Protein AF-A0A1E7M1H0-F1 (afdb_monomer_lite)

Radius of gyration: 34.7 Å; chains: 1; bounding box: 64×52×105 Å

Secondary structure (DSSP, 8-state):
-HHHHHHHHHHHHHHHHHHHHHHHHHHHHHHHHHTT---TTHHHHHHHHHHHHHHHHHHHHHHHHHHHHHHHHHHHHHHHHHHHHHHHS---PPPPPP---PPP------

pLDDT: mean 84.12, std 14.68, range [44.81, 98.19]

Foldseek 3Di:
DVVQLVVLVVQLVVLVVVLVVLVVVLVVLVVCVVVVNHDPCSVVVSVVSVVVNVVSVVSNVVSVVSSVVVVVVVVVVVVVVVVVVVVPPPDPDPDPPPDPDDPDDPPDDD

Sequence (110 aa):
MADLVYTAARHLDHVHEQFTGAAQHAASILTRAAAGNTSINSLGVLQNRGTQIDILAARRDDAVDRLKEAIDAYRQVTASEDAASRARRPRAVPAPAPTIAQPARVARGR

Organism: NCBI:txid518642

Structure (mmCIF, N/CA/C/O backbone):
data_AF-A0A1E7M1H0-F1
#
_entry.id   AF-A0A1E7M1H0-F1
#
loop_
_atom_site.group_PDB
_atom_site.id
_atom_site.type_symbol
_atom_site.label_atom_id
_atom_site.label_alt_id
_atom_site.label_comp_id
_atom_site.label_asym_id
_atom_site.label_entity_id
_atom_site.label_seq_id
_atom_site.pdbx_PDB_ins_code
_atom_site.Cartn_x
_atom_site.Cartn_y
_atom_site.C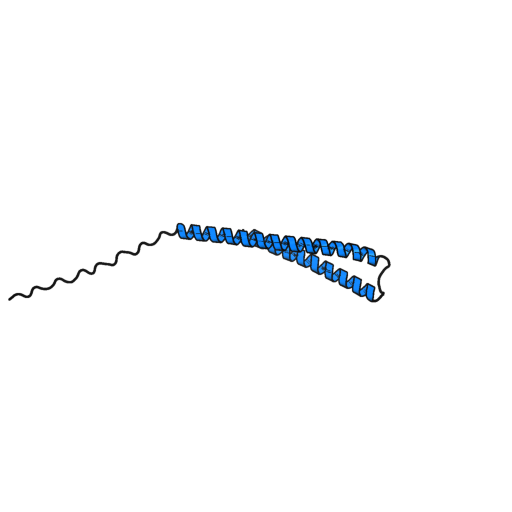artn_z
_atom_site.occupancy
_atom_site.B_iso_or_equiv
_atom_site.auth_seq_id
_atom_site.auth_comp_id
_atom_site.auth_asym_id
_atom_site.auth_atom_id
_atom_site.pdbx_PDB_model_num
ATOM 1 N N . MET A 1 1 ? -12.063 6.252 17.440 1.00 82.06 1 MET A N 1
ATOM 2 C CA . MET A 1 1 ? -11.102 5.157 17.175 1.00 82.06 1 MET A CA 1
ATOM 3 C C . MET A 1 1 ? -11.488 4.297 15.972 1.00 82.06 1 MET A C 1
ATOM 5 O O . MET A 1 1 ? -10.657 4.171 15.089 1.00 82.06 1 MET A O 1
ATOM 9 N N . ALA A 1 2 ? -12.716 3.770 15.858 1.00 87.44 2 ALA A N 1
ATOM 10 C CA . ALA A 1 2 ? -13.130 3.002 14.667 1.00 87.44 2 ALA A CA 1
ATOM 11 C C . ALA A 1 2 ? -13.016 3.795 13.341 1.00 87.44 2 ALA A C 1
ATOM 13 O O . ALA A 1 2 ? -12.546 3.264 12.340 1.00 87.44 2 ALA A O 1
ATOM 14 N N . ASP A 1 3 ? -13.360 5.086 13.357 1.00 92.38 3 ASP A N 1
ATOM 15 C CA . ASP A 1 3 ? -13.197 5.995 12.209 1.00 92.38 3 ASP A CA 1
ATOM 16 C C . ASP A 1 3 ? -11.727 6.182 11.773 1.00 92.38 3 ASP A C 1
ATOM 18 O O . ASP A 1 3 ? -11.427 6.283 10.584 1.00 92.38 3 ASP A O 1
ATOM 22 N N . LEU A 1 4 ? -10.783 6.129 12.724 1.00 91.44 4 LEU A N 1
ATOM 23 C CA . LEU A 1 4 ? -9.348 6.197 12.421 1.00 91.44 4 LEU A CA 1
ATOM 24 C C . LEU A 1 4 ? -8.872 4.932 11.703 1.00 91.44 4 LEU A C 1
ATOM 26 O O . LEU A 1 4 ? -8.124 5.032 10.736 1.00 91.44 4 LEU A O 1
ATOM 30 N N . VAL A 1 5 ? -9.345 3.755 12.128 1.00 95.25 5 VAL A N 1
ATOM 31 C CA . VAL A 1 5 ? -9.065 2.481 11.441 1.00 95.25 5 VAL A CA 1
ATOM 32 C C . VAL A 1 5 ? -9.618 2.514 10.017 1.00 95.25 5 VAL A C 1
ATOM 34 O O . VAL A 1 5 ? -8.918 2.160 9.072 1.00 95.25 5 VAL A O 1
ATOM 37 N N . TYR A 1 6 ? -10.852 2.991 9.850 1.00 95.81 6 TYR A N 1
ATOM 38 C CA . TYR A 1 6 ? -11.484 3.129 8.541 1.00 95.81 6 TYR A CA 1
ATOM 39 C C . TYR A 1 6 ? -10.715 4.075 7.613 1.00 95.81 6 TYR A C 1
ATOM 41 O O . TYR A 1 6 ? -10.445 3.738 6.459 1.00 95.81 6 TYR A O 1
ATOM 49 N N . THR A 1 7 ? -10.321 5.240 8.126 1.00 96.44 7 THR A N 1
ATOM 50 C CA . THR A 1 7 ? -9.547 6.234 7.376 1.00 96.44 7 THR A CA 1
ATOM 51 C C . THR A 1 7 ? -8.168 5.694 6.996 1.00 96.44 7 THR A C 1
ATOM 53 O O . THR A 1 7 ? -7.743 5.858 5.852 1.00 96.44 7 THR A O 1
ATOM 56 N N . ALA A 1 8 ? -7.486 4.994 7.908 1.00 95.31 8 ALA A N 1
ATOM 57 C CA . ALA A 1 8 ? -6.194 4.369 7.632 1.00 95.31 8 ALA A CA 1
ATOM 58 C C . ALA A 1 8 ? -6.300 3.259 6.571 1.00 95.31 8 ALA A C 1
ATOM 60 O O . ALA A 1 8 ? -5.458 3.190 5.678 1.00 95.31 8 ALA A O 1
ATOM 61 N N . ALA A 1 9 ? -7.358 2.442 6.611 1.00 97.00 9 ALA A N 1
ATOM 62 C CA . ALA A 1 9 ? -7.600 1.399 5.613 1.00 97.00 9 ALA A CA 1
ATOM 63 C C . ALA A 1 9 ? -7.851 2.000 4.222 1.00 97.00 9 ALA A C 1
ATOM 65 O O . ALA A 1 9 ? -7.167 1.651 3.264 1.00 97.00 9 ALA A O 1
ATOM 66 N N . ARG A 1 10 ? -8.740 2.998 4.135 1.00 98.12 10 ARG A N 1
ATOM 67 C CA . ARG A 1 10 ? -8.993 3.773 2.908 1.00 98.12 10 ARG A CA 1
ATOM 68 C C . ARG A 1 10 ? -7.724 4.396 2.336 1.00 98.12 10 ARG A C 1
ATOM 70 O O . ARG A 1 10 ? -7.542 4.429 1.121 1.00 98.12 10 ARG A O 1
ATOM 77 N N . HIS A 1 11 ? -6.860 4.914 3.205 1.00 97.62 11 HIS A N 1
ATOM 78 C CA . HIS A 1 11 ? -5.589 5.485 2.786 1.00 97.62 11 HIS A CA 1
ATOM 79 C C . HIS A 1 11 ? -4.649 4.423 2.205 1.00 97.62 11 HIS A C 1
ATOM 81 O O . HIS A 1 11 ? -4.070 4.649 1.143 1.00 97.62 11 HIS A O 1
ATOM 87 N N . LEU A 1 12 ? -4.529 3.263 2.860 1.00 98.06 12 LEU A N 1
ATOM 88 C CA . LEU A 1 12 ? -3.731 2.144 2.363 1.00 98.06 12 LEU A CA 1
ATOM 89 C C . LEU A 1 12 ? -4.232 1.650 0.999 1.00 98.06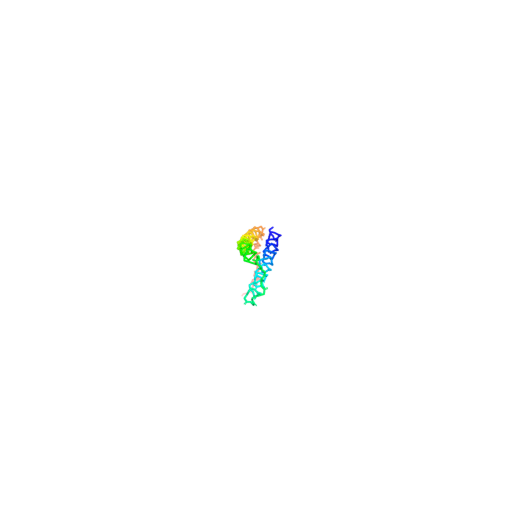 12 LEU A C 1
ATOM 91 O O . LEU A 1 12 ? -3.415 1.480 0.093 1.00 98.06 12 LEU A O 1
ATOM 95 N N . ASP A 1 13 ? -5.546 1.484 0.833 1.00 98.12 13 ASP A N 1
ATOM 96 C CA . ASP A 1 13 ? -6.153 1.069 -0.438 1.00 98.12 13 ASP A CA 1
ATOM 97 C C . ASP A 1 13 ? -5.790 2.047 -1.562 1.00 98.12 13 ASP A C 1
ATOM 99 O O . ASP A 1 13 ? -5.292 1.646 -2.615 1.00 98.12 13 ASP A O 1
ATOM 103 N N . HIS A 1 14 ? -5.932 3.350 -1.304 1.00 98.12 14 HIS A N 1
ATOM 104 C CA . HIS A 1 14 ? -5.602 4.385 -2.279 1.00 98.12 14 HIS A CA 1
ATOM 105 C C . HIS A 1 14 ? -4.118 4.378 -2.677 1.00 98.12 14 HIS A C 1
ATOM 107 O O . HIS A 1 14 ? -3.781 4.464 -3.859 1.00 98.12 14 HIS A O 1
ATOM 113 N N . VAL A 1 15 ? -3.204 4.260 -1.708 1.00 97.69 15 VAL A N 1
ATOM 114 C CA . VAL A 1 15 ? -1.762 4.204 -1.999 1.00 97.69 15 VAL A CA 1
ATOM 115 C C . VAL A 1 15 ? -1.405 2.917 -2.750 1.00 97.69 15 VAL A C 1
ATOM 117 O O . VAL A 1 15 ? -0.562 2.941 -3.649 1.00 97.69 15 VAL A O 1
ATOM 120 N N . HIS A 1 16 ? -2.066 1.802 -2.439 1.00 97.44 16 HIS A N 1
ATOM 121 C CA . HIS A 1 16 ? -1.865 0.540 -3.141 1.00 97.44 16 HIS A CA 1
ATOM 122 C C . HIS A 1 16 ? -2.330 0.597 -4.606 1.00 97.44 16 HIS A C 1
ATOM 124 O O . HIS A 1 16 ? -1.612 0.123 -5.491 1.00 97.44 16 HIS A O 1
ATOM 130 N N . GLU A 1 17 ? -3.472 1.226 -4.890 1.00 98.12 17 GLU A N 1
ATOM 131 C CA . GLU A 1 17 ? -3.931 1.480 -6.263 1.00 98.12 17 GLU A CA 1
ATOM 132 C C . GLU A 1 17 ? -2.926 2.333 -7.049 1.00 98.12 17 GLU A C 1
ATOM 134 O O . GLU A 1 17 ? -2.562 1.993 -8.177 1.00 98.12 17 GLU A O 1
ATOM 139 N N . GLN A 1 18 ? -2.402 3.405 -6.443 1.00 97.56 18 GLN A N 1
ATOM 140 C CA . GLN A 1 18 ? -1.375 4.242 -7.075 1.00 97.56 18 GLN A CA 1
ATOM 141 C C . GLN A 1 18 ? -0.103 3.445 -7.393 1.00 97.56 18 GLN A C 1
ATOM 143 O O . GLN A 1 18 ? 0.425 3.532 -8.504 1.00 97.56 18 GLN A O 1
ATOM 148 N N . PHE A 1 19 ? 0.379 2.656 -6.429 1.00 96.81 19 PHE A N 1
ATOM 149 C CA . PHE A 1 19 ? 1.563 1.812 -6.585 1.00 96.81 19 PHE A CA 1
ATOM 150 C C . PHE A 1 19 ? 1.399 0.804 -7.729 1.00 96.81 19 PHE A C 1
ATOM 152 O O . PHE A 1 19 ? 2.247 0.721 -8.621 1.00 96.81 19 PHE A O 1
ATOM 159 N N . THR A 1 20 ? 0.291 0.061 -7.736 1.00 97.25 20 THR A N 1
ATOM 160 C CA . THR A 1 20 ? 0.031 -0.965 -8.755 1.00 97.25 20 THR A CA 1
ATOM 161 C C . THR A 1 20 ? -0.142 -0.353 -10.142 1.00 97.25 20 THR A C 1
ATOM 163 O O . THR A 1 20 ? 0.445 -0.860 -11.100 1.00 97.25 20 THR A O 1
ATOM 166 N N . GLY A 1 21 ? -0.846 0.777 -10.258 1.00 96.06 21 GLY A N 1
ATOM 167 C CA . GLY A 1 21 ? -0.978 1.508 -11.518 1.00 96.06 21 GLY A CA 1
ATOM 168 C C . GLY A 1 21 ? 0.369 1.989 -12.070 1.00 96.06 21 GLY A C 1
ATOM 169 O O . GLY A 1 21 ? 0.655 1.819 -13.259 1.00 96.06 21 GLY A O 1
ATOM 170 N N . ALA A 1 22 ? 1.242 2.530 -11.213 1.00 93.00 22 ALA A N 1
ATOM 171 C CA . ALA A 1 22 ? 2.583 2.954 -11.614 1.00 93.00 22 ALA A CA 1
ATOM 172 C C . ALA A 1 22 ? 3.440 1.772 -12.102 1.00 93.00 22 ALA A C 1
ATOM 174 O O . ALA A 1 22 ? 4.076 1.867 -13.158 1.00 93.00 22 ALA A O 1
ATOM 175 N N . ALA A 1 23 ? 3.406 0.648 -11.380 1.00 93.88 23 ALA A N 1
ATOM 176 C CA . ALA A 1 23 ? 4.138 -0.566 -11.730 1.00 93.88 23 ALA A CA 1
ATOM 177 C C . ALA A 1 23 ? 3.661 -1.174 -13.061 1.00 93.88 23 ALA A C 1
ATOM 179 O O . ALA A 1 23 ? 4.477 -1.474 -13.935 1.00 93.88 23 ALA A O 1
ATOM 180 N N . GLN A 1 24 ? 2.344 -1.288 -13.263 1.00 95.19 24 GLN A N 1
ATOM 181 C CA . GLN A 1 24 ? 1.760 -1.779 -14.517 1.00 95.19 24 GLN A CA 1
ATOM 182 C C . GLN A 1 24 ? 2.149 -0.895 -15.704 1.00 95.19 24 GLN A C 1
ATOM 184 O O . GLN A 1 24 ? 2.506 -1.390 -16.777 1.00 95.19 24 GLN A O 1
ATOM 189 N N . HIS A 1 25 ? 2.131 0.424 -15.517 1.00 90.19 25 HIS A N 1
ATOM 190 C CA . HIS A 1 25 ? 2.504 1.340 -16.582 1.00 90.19 25 HIS A CA 1
ATOM 191 C C . HIS A 1 25 ? 3.996 1.244 -16.938 1.00 90.19 25 HIS A C 1
ATOM 193 O O . HIS A 1 25 ? 4.345 1.224 -18.122 1.00 90.19 25 HIS A O 1
ATOM 199 N N . ALA A 1 26 ? 4.880 1.122 -15.942 1.00 90.25 26 ALA A N 1
ATOM 200 C CA . ALA A 1 26 ? 6.303 0.884 -16.177 1.00 90.25 26 ALA A CA 1
ATOM 201 C C . ALA A 1 26 ? 6.549 -0.442 -16.918 1.00 90.25 26 ALA A C 1
ATOM 203 O O . ALA A 1 26 ? 7.300 -0.464 -17.895 1.00 90.25 26 ALA A O 1
ATOM 204 N N . ALA A 1 27 ? 5.851 -1.517 -16.538 1.00 90.38 27 ALA A N 1
ATOM 205 C CA . ALA A 1 27 ? 5.917 -2.806 -17.229 1.00 90.38 27 ALA A CA 1
ATOM 206 C C . ALA A 1 27 ? 5.478 -2.705 -18.704 1.00 90.38 27 ALA A C 1
ATOM 208 O O . ALA A 1 27 ? 6.116 -3.281 -19.588 1.00 90.38 27 ALA A O 1
ATOM 209 N N . SER A 1 28 ? 4.438 -1.917 -19.001 1.00 88.88 28 SER A N 1
ATOM 210 C CA . SER A 1 28 ? 3.990 -1.659 -20.378 1.00 88.88 28 SER A CA 1
ATOM 211 C C . SER A 1 28 ? 5.063 -0.953 -21.220 1.00 88.88 28 SER A C 1
ATOM 213 O O . SER A 1 28 ? 5.281 -1.307 -22.381 1.00 88.88 28 SER A O 1
ATOM 215 N N . ILE A 1 29 ? 5.768 0.021 -20.636 1.00 86.44 29 ILE A N 1
ATOM 216 C CA . ILE A 1 29 ? 6.871 0.727 -21.305 1.00 86.44 29 ILE A CA 1
ATOM 217 C C . ILE A 1 29 ? 8.038 -0.226 -21.567 1.00 86.44 29 ILE A C 1
ATOM 219 O O . ILE A 1 29 ? 8.531 -0.275 -22.690 1.00 86.44 29 ILE A O 1
ATOM 223 N N . LEU A 1 30 ? 8.438 -1.013 -20.566 1.00 86.75 30 LEU A N 1
ATOM 224 C CA . LEU A 1 30 ? 9.498 -2.016 -20.701 1.00 86.75 30 LEU A CA 1
ATOM 225 C C . LEU A 1 30 ? 9.181 -3.049 -21.786 1.00 86.75 30 LEU A C 1
ATOM 227 O O . LEU A 1 30 ? 10.049 -3.384 -22.586 1.00 86.75 30 LEU A O 1
ATOM 231 N N . THR A 1 31 ? 7.927 -3.497 -21.865 1.00 88.62 31 THR A N 1
ATOM 232 C CA . THR A 1 31 ? 7.475 -4.443 -22.895 1.00 88.62 31 THR A CA 1
ATOM 233 C C . THR A 1 31 ? 7.607 -3.846 -24.298 1.00 88.62 31 THR A C 1
ATOM 235 O O . THR A 1 31 ? 8.121 -4.500 -25.203 1.00 88.62 31 THR A O 1
ATOM 238 N N . ARG A 1 32 ? 7.209 -2.578 -24.489 1.00 85.38 32 ARG A N 1
ATOM 239 C CA . ARG A 1 32 ? 7.409 -1.875 -25.770 1.00 85.38 32 ARG A CA 1
ATOM 240 C C . ARG A 1 32 ? 8.886 -1.671 -26.100 1.00 85.38 32 ARG A C 1
ATOM 242 O O . ARG A 1 32 ? 9.261 -1.808 -27.262 1.00 85.38 32 ARG A O 1
ATOM 249 N N . ALA A 1 33 ? 9.711 -1.388 -25.093 1.00 83.81 33 ALA A N 1
ATOM 250 C CA . ALA A 1 33 ? 11.149 -1.232 -25.264 1.00 83.81 33 ALA A CA 1
ATOM 251 C C . ALA A 1 33 ? 11.823 -2.534 -25.710 1.00 83.81 33 ALA A C 1
ATOM 253 O O . ALA A 1 33 ? 12.593 -2.521 -26.666 1.00 83.81 33 ALA A O 1
ATOM 254 N N . ALA A 1 34 ? 11.472 -3.659 -25.083 1.00 83.62 34 ALA A N 1
ATOM 255 C CA . ALA A 1 34 ? 11.959 -4.982 -25.466 1.00 83.62 34 ALA A CA 1
ATOM 256 C C . ALA A 1 34 ? 11.527 -5.382 -26.888 1.00 83.62 34 ALA A C 1
ATOM 258 O O . ALA A 1 34 ? 12.277 -6.047 -27.595 1.00 83.62 34 ALA A O 1
ATOM 259 N N . ALA A 1 35 ? 10.353 -4.926 -27.335 1.00 88.25 35 ALA A N 1
ATOM 260 C CA . ALA A 1 35 ? 9.875 -5.108 -28.706 1.00 88.25 35 ALA A CA 1
ATOM 261 C C . ALA A 1 35 ? 10.531 -4.155 -29.730 1.00 88.25 35 ALA A C 1
ATOM 263 O O . ALA A 1 35 ? 10.132 -4.142 -30.893 1.00 88.25 35 ALA A O 1
ATOM 264 N N . GLY A 1 36 ? 11.495 -3.323 -29.316 1.00 81.69 36 GLY A N 1
ATOM 265 C CA . GLY A 1 36 ? 12.169 -2.354 -30.185 1.00 81.69 36 GLY A CA 1
ATOM 266 C C . GLY A 1 36 ? 11.302 -1.158 -30.593 1.00 81.69 36 GLY A C 1
ATOM 267 O O . GLY A 1 36 ? 11.694 -0.389 -31.464 1.00 81.69 36 GLY A O 1
ATOM 268 N N . ASN A 1 37 ? 10.136 -0.971 -29.968 1.00 80.12 37 ASN A N 1
ATOM 269 C CA . ASN A 1 37 ? 9.141 0.028 -30.362 1.00 80.12 37 ASN A CA 1
ATOM 270 C C . ASN A 1 37 ? 9.111 1.232 -29.402 1.00 80.12 37 ASN A C 1
ATOM 272 O O . ASN A 1 37 ? 8.047 1.695 -28.983 1.00 80.12 37 ASN A O 1
ATOM 276 N N . THR A 1 38 ? 10.288 1.699 -28.982 1.00 72.25 38 THR A N 1
ATOM 277 C CA . THR A 1 38 ? 10.440 2.710 -27.926 1.00 72.25 38 THR A CA 1
ATOM 278 C C . THR A 1 38 ? 11.033 4.007 -28.465 1.00 72.25 38 THR A C 1
ATOM 280 O O . THR A 1 38 ? 11.957 3.997 -29.271 1.00 72.25 38 THR A O 1
ATOM 283 N N . SER A 1 39 ? 10.513 5.144 -27.994 1.00 71.75 39 SER A N 1
ATOM 284 C CA . SER A 1 39 ? 11.012 6.471 -28.370 1.00 71.75 39 SER A CA 1
ATOM 285 C C . SER A 1 39 ? 12.328 6.817 -27.659 1.00 71.75 39 SER A C 1
ATOM 287 O O . SER A 1 39 ? 12.589 6.333 -26.555 1.00 71.75 39 SER A O 1
ATOM 289 N N . ILE A 1 40 ? 13.118 7.722 -28.249 1.00 64.31 40 ILE A N 1
ATOM 290 C CA . ILE A 1 40 ? 14.455 8.148 -27.781 1.00 64.31 40 ILE A CA 1
ATOM 291 C C . ILE A 1 40 ? 14.472 8.573 -26.293 1.00 64.31 40 ILE A C 1
ATOM 293 O O . ILE A 1 40 ? 15.445 8.319 -25.589 1.00 64.31 40 ILE A O 1
ATOM 297 N N . ASN A 1 41 ? 13.374 9.127 -25.764 1.00 74.69 41 ASN A N 1
ATOM 298 C CA . ASN A 1 41 ? 13.280 9.598 -24.372 1.00 74.69 41 ASN A CA 1
ATOM 299 C C . ASN A 1 41 ? 12.828 8.530 -23.354 1.00 74.69 41 ASN A C 1
ATOM 301 O O . ASN A 1 41 ? 12.628 8.842 -22.178 1.00 74.69 41 ASN A O 1
ATOM 305 N N . SER A 1 42 ? 12.643 7.273 -23.766 1.00 72.19 42 SER A N 1
ATOM 306 C CA . SER A 1 42 ? 12.031 6.254 -22.898 1.00 72.19 42 SER A CA 1
ATOM 307 C C . SER A 1 42 ? 12.898 5.865 -21.697 1.00 72.19 42 SER A C 1
ATOM 309 O O . SER A 1 42 ? 12.344 5.492 -20.667 1.00 72.19 42 SER A O 1
ATOM 311 N N . LEU A 1 43 ? 14.230 5.981 -21.788 1.00 76.44 43 LEU A N 1
ATOM 312 C CA . LEU A 1 43 ? 15.133 5.599 -20.695 1.00 76.44 43 LEU A CA 1
ATOM 313 C C . LEU A 1 43 ? 15.005 6.541 -19.484 1.00 76.44 43 LEU A C 1
ATOM 315 O O . LEU A 1 43 ? 14.819 6.076 -18.363 1.00 76.44 43 LEU A O 1
ATOM 319 N N . GLY A 1 44 ? 15.030 7.860 -19.706 1.00 82.62 44 GLY A N 1
ATOM 320 C CA . GLY A 1 44 ? 14.861 8.850 -18.634 1.00 82.62 44 GLY A CA 1
ATOM 321 C C . GLY A 1 44 ? 13.455 8.823 -18.027 1.00 82.62 44 GLY A C 1
ATOM 322 O O . GLY A 1 44 ? 13.293 8.914 -16.810 1.00 82.62 44 GLY A O 1
ATOM 323 N N . VAL A 1 45 ? 12.428 8.604 -18.858 1.00 83.31 45 VAL A N 1
ATOM 324 C CA . VAL A 1 45 ? 11.050 8.389 -18.385 1.00 83.31 45 VAL A CA 1
ATOM 325 C C . VAL A 1 45 ? 10.960 7.136 -17.514 1.00 83.31 45 VAL A C 1
ATOM 327 O O . VAL A 1 45 ? 10.287 7.156 -16.486 1.00 83.31 45 VAL A O 1
ATOM 330 N N . LEU A 1 46 ? 11.633 6.049 -17.895 1.00 84.81 46 LEU A N 1
ATOM 331 C CA . LEU A 1 46 ? 11.637 4.809 -17.126 1.00 84.81 46 LEU A CA 1
ATOM 332 C C . LEU A 1 46 ? 12.372 4.964 -15.789 1.00 84.81 46 LEU A C 1
ATOM 334 O O . LEU A 1 46 ? 11.858 4.512 -14.771 1.00 84.81 46 LEU A O 1
ATOM 338 N N . GLN A 1 47 ? 13.517 5.649 -15.770 1.00 87.56 47 GLN A N 1
ATOM 339 C CA . GLN A 1 47 ? 14.248 5.953 -14.535 1.00 87.56 47 GLN A CA 1
ATOM 340 C C . GLN A 1 47 ? 13.393 6.768 -13.561 1.00 87.56 47 GLN A C 1
ATOM 342 O O . GLN A 1 47 ? 13.240 6.387 -12.404 1.00 87.56 47 GLN A O 1
ATOM 347 N N . ASN A 1 48 ? 12.760 7.842 -14.044 1.00 88.56 48 ASN A N 1
ATOM 348 C CA . ASN A 1 48 ? 11.869 8.658 -13.222 1.00 88.56 48 ASN A CA 1
ATOM 349 C C . ASN A 1 48 ? 10.680 7.844 -12.677 1.00 88.56 48 ASN A C 1
ATOM 351 O O . ASN A 1 48 ? 10.267 8.033 -11.534 1.00 88.56 48 ASN A O 1
ATOM 355 N N . ARG A 1 49 ? 10.153 6.902 -13.470 1.00 88.50 49 ARG A N 1
ATOM 356 C CA . ARG A 1 49 ? 9.101 5.980 -13.022 1.00 88.50 49 ARG A CA 1
ATOM 357 C C . ARG A 1 49 ? 9.585 4.992 -11.970 1.00 88.50 49 ARG A C 1
ATOM 359 O O . ARG A 1 49 ? 8.826 4.733 -11.048 1.00 88.50 49 ARG A O 1
ATOM 366 N N . GLY A 1 50 ? 10.813 4.487 -12.082 1.00 91.38 50 GLY A N 1
ATOM 367 C CA . GLY A 1 50 ? 11.436 3.666 -11.042 1.00 91.38 50 GLY A CA 1
ATOM 368 C C . GLY A 1 50 ? 11.427 4.392 -9.699 1.00 91.38 50 GLY A C 1
ATOM 369 O O . GLY A 1 50 ? 10.832 3.906 -8.746 1.00 91.38 50 GLY A O 1
ATOM 370 N N . THR A 1 51 ? 11.925 5.633 -9.670 1.00 93.56 51 THR A N 1
ATOM 371 C CA . THR A 1 51 ? 11.894 6.468 -8.459 1.00 93.56 51 THR A CA 1
ATOM 372 C C . THR A 1 51 ? 10.475 6.694 -7.926 1.00 93.56 51 THR A C 1
ATOM 374 O O . THR A 1 51 ? 10.254 6.632 -6.720 1.00 93.56 51 THR A O 1
ATOM 377 N N . GLN A 1 52 ? 9.490 6.939 -8.798 1.00 93.69 52 GLN A N 1
ATOM 378 C CA . GLN A 1 52 ? 8.092 7.082 -8.366 1.00 93.69 52 GLN A CA 1
ATOM 379 C C . GLN A 1 52 ? 7.536 5.794 -7.745 1.00 93.69 52 GLN A C 1
ATOM 381 O O . GLN A 1 52 ? 6.811 5.865 -6.755 1.00 93.69 52 GLN A O 1
ATOM 386 N N . ILE A 1 53 ? 7.867 4.629 -8.308 1.00 95.44 53 ILE A N 1
ATOM 387 C CA . ILE A 1 53 ? 7.457 3.326 -7.773 1.00 95.44 53 ILE A CA 1
ATOM 388 C C . ILE A 1 53 ? 8.090 3.096 -6.399 1.00 95.44 53 ILE A C 1
ATOM 390 O O . ILE A 1 53 ? 7.373 2.700 -5.485 1.00 95.44 53 ILE A O 1
ATOM 394 N N . ASP A 1 54 ? 9.374 3.413 -6.225 1.00 96.75 54 ASP A N 1
ATOM 395 C CA . ASP A 1 54 ? 10.071 3.268 -4.939 1.00 96.75 54 ASP A CA 1
ATOM 396 C C . ASP A 1 54 ? 9.452 4.163 -3.854 1.00 96.75 54 ASP A C 1
ATOM 398 O O . ASP A 1 54 ? 9.192 3.716 -2.736 1.00 96.75 54 ASP A O 1
ATOM 402 N N . ILE A 1 55 ? 9.127 5.415 -4.194 1.00 96.75 55 ILE A N 1
ATOM 403 C CA . ILE A 1 55 ? 8.421 6.332 -3.285 1.00 96.75 55 ILE A CA 1
ATOM 404 C C . ILE A 1 55 ? 7.037 5.778 -2.925 1.00 96.75 55 ILE A C 1
ATOM 406 O O . ILE A 1 55 ? 6.628 5.832 -1.766 1.00 96.75 55 ILE A O 1
ATOM 410 N N . LEU A 1 56 ? 6.293 5.253 -3.902 1.00 97.44 56 LEU A N 1
ATOM 411 C CA . LEU A 1 56 ? 4.975 4.665 -3.659 1.00 97.44 56 LEU A CA 1
ATOM 412 C C . LEU A 1 56 ? 5.057 3.388 -2.815 1.00 97.44 56 LEU A C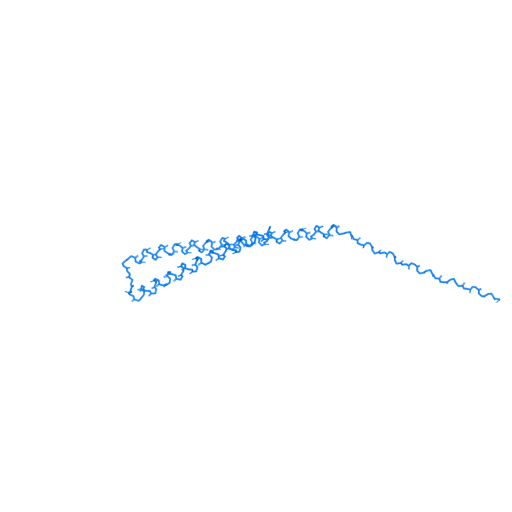 1
ATOM 414 O O . LEU A 1 56 ? 4.169 3.169 -1.993 1.00 97.44 56 LEU A O 1
ATOM 418 N N . ALA A 1 57 ? 6.112 2.588 -2.971 1.00 97.25 57 ALA A N 1
ATOM 419 C CA . ALA A 1 57 ? 6.373 1.423 -2.134 1.00 97.25 57 ALA A CA 1
ATOM 420 C C . ALA A 1 57 ? 6.595 1.840 -0.675 1.00 97.25 57 ALA A C 1
ATOM 422 O O . ALA A 1 57 ? 5.868 1.377 0.201 1.00 97.25 57 ALA A O 1
ATOM 423 N N . ALA A 1 58 ? 7.491 2.803 -0.432 1.00 98.00 58 ALA A N 1
ATOM 424 C CA . ALA A 1 58 ? 7.741 3.330 0.910 1.00 98.00 58 ALA A CA 1
ATOM 425 C C . ALA A 1 58 ? 6.466 3.910 1.549 1.00 98.00 58 ALA A C 1
ATOM 427 O O . ALA A 1 58 ? 6.124 3.588 2.683 1.00 98.00 58 ALA A O 1
ATOM 428 N N . ARG A 1 59 ? 5.687 4.696 0.791 1.00 97.12 59 ARG A N 1
ATOM 429 C CA . ARG A 1 59 ? 4.402 5.237 1.270 1.00 97.12 59 ARG A CA 1
ATOM 430 C C . ARG A 1 59 ? 3.385 4.150 1.601 1.00 97.12 59 ARG A C 1
ATOM 432 O O . ARG A 1 59 ? 2.561 4.340 2.494 1.00 97.12 59 ARG A O 1
ATOM 439 N N . ARG A 1 60 ? 3.384 3.049 0.849 1.00 97.69 60 ARG A N 1
ATOM 440 C CA . ARG A 1 60 ? 2.497 1.916 1.110 1.00 97.69 60 ARG A CA 1
ATOM 441 C C . ARG A 1 60 ? 2.888 1.232 2.415 1.00 97.69 60 ARG A C 1
ATOM 443 O O . ARG A 1 60 ? 1.995 0.922 3.196 1.00 97.69 60 ARG A O 1
ATOM 450 N N . ASP A 1 61 ? 4.179 1.037 2.656 1.00 97.56 61 ASP A N 1
ATOM 451 C CA . ASP A 1 61 ? 4.676 0.436 3.895 1.00 97.56 61 ASP A CA 1
ATOM 452 C C . ASP A 1 61 ? 4.335 1.318 5.110 1.00 97.56 61 ASP A C 1
ATOM 454 O O . ASP A 1 61 ? 3.729 0.831 6.065 1.00 97.56 61 ASP A O 1
ATOM 458 N N . ASP A 1 62 ? 4.537 2.636 5.009 1.00 97.62 62 ASP A N 1
ATOM 459 C CA . ASP A 1 62 ? 4.101 3.595 6.035 1.00 97.62 62 ASP A CA 1
ATOM 460 C C . ASP A 1 62 ? 2.584 3.527 6.302 1.00 97.62 62 ASP A C 1
ATOM 462 O O . ASP A 1 62 ? 2.123 3.653 7.439 1.00 97.62 62 ASP A O 1
ATOM 466 N N . ALA A 1 63 ? 1.768 3.373 5.253 1.00 97.19 63 ALA A N 1
ATOM 467 C CA . ALA A 1 63 ? 0.315 3.270 5.388 1.00 97.19 63 ALA A CA 1
ATOM 468 C C . ALA A 1 63 ? -0.111 1.955 6.062 1.00 97.19 63 ALA A C 1
ATOM 470 O O . ALA A 1 63 ? -1.058 1.953 6.853 1.00 97.19 63 ALA A O 1
ATOM 471 N N . VAL A 1 64 ? 0.598 0.854 5.790 1.00 98.19 64 VAL A N 1
ATOM 472 C CA . VAL A 1 64 ? 0.400 -0.429 6.477 1.00 98.19 64 VAL A CA 1
ATOM 473 C C . VAL A 1 64 ? 0.688 -0.281 7.968 1.00 98.19 64 VAL A C 1
ATOM 475 O O . VAL A 1 64 ? -0.116 -0.731 8.785 1.00 98.19 64 VAL A O 1
ATOM 478 N N . ASP A 1 65 ? 1.795 0.360 8.335 1.00 98.19 65 ASP A N 1
ATOM 479 C CA . ASP A 1 65 ? 2.163 0.522 9.741 1.00 98.19 65 ASP A CA 1
ATOM 480 C C . ASP A 1 65 ? 1.177 1.424 10.489 1.00 98.19 65 ASP A C 1
ATOM 482 O O . ASP A 1 65 ? 0.693 1.042 11.557 1.00 98.19 65 ASP A O 1
ATOM 486 N N . ARG A 1 66 ? 0.726 2.526 9.876 1.00 96.12 66 ARG A N 1
ATOM 487 C CA . ARG A 1 66 ? -0.350 3.358 10.446 1.00 96.12 66 ARG A CA 1
ATOM 488 C C . ARG A 1 66 ? -1.657 2.595 10.659 1.00 96.12 66 ARG A C 1
ATOM 490 O O . ARG A 1 66 ? -2.349 2.824 11.651 1.00 96.12 66 ARG A O 1
ATOM 497 N N . LEU A 1 67 ? -2.028 1.700 9.741 1.00 97.44 67 LEU A N 1
ATOM 498 C CA . LEU A 1 67 ? -3.231 0.883 9.906 1.00 97.44 67 LEU A CA 1
ATOM 499 C C . LEU A 1 67 ? -3.084 -0.102 11.073 1.00 97.44 67 LEU A C 1
ATOM 501 O O . LEU A 1 67 ? -4.027 -0.257 11.851 1.00 97.44 67 LEU A O 1
ATOM 505 N N . LYS A 1 68 ? -1.914 -0.736 11.229 1.00 97.75 68 LYS A N 1
ATOM 506 C CA . LYS A 1 68 ? -1.631 -1.606 12.384 1.00 97.75 68 LYS A CA 1
ATOM 507 C C . LYS A 1 68 ? -1.753 -0.831 13.696 1.00 97.75 68 LYS A C 1
ATOM 509 O O . LYS A 1 68 ? -2.493 -1.260 14.577 1.00 97.75 68 LYS A O 1
ATOM 514 N N . GLU A 1 69 ? -1.116 0.336 13.786 1.00 97.38 69 GLU A N 1
ATOM 515 C CA . GLU A 1 69 ? -1.191 1.211 14.963 1.00 97.38 69 GLU A CA 1
ATOM 516 C C . GLU A 1 69 ? -2.638 1.598 15.298 1.00 97.38 69 GLU A C 1
ATOM 518 O O . GLU A 1 69 ? -3.056 1.516 16.455 1.00 97.38 69 GLU A O 1
ATOM 523 N N . ALA A 1 70 ? -3.438 1.964 14.291 1.00 96.69 70 ALA A N 1
ATOM 524 C CA . ALA A 1 70 ? -4.843 2.311 14.488 1.00 96.69 70 ALA A CA 1
ATOM 525 C C . ALA A 1 70 ? -5.672 1.123 15.008 1.00 96.69 70 ALA A C 1
ATOM 527 O O . ALA A 1 70 ? -6.519 1.299 15.889 1.00 96.69 70 ALA A O 1
ATOM 528 N N . ILE A 1 71 ? -5.435 -0.085 14.484 1.00 96.75 7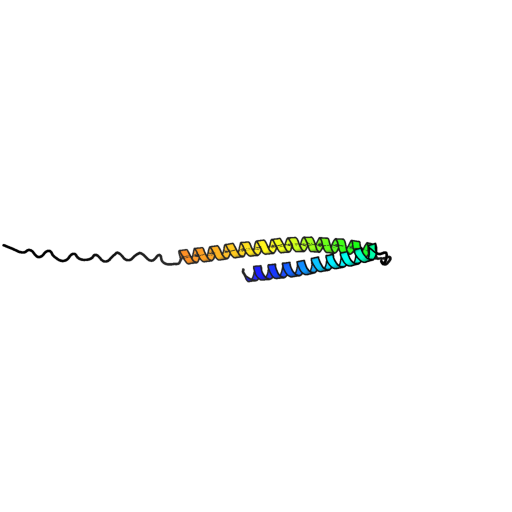1 ILE A N 1
ATOM 529 C CA . ILE A 1 71 ? -6.109 -1.313 14.931 1.00 96.75 71 ILE A CA 1
ATOM 530 C C . ILE A 1 71 ? -5.735 -1.634 16.379 1.00 96.75 71 ILE A C 1
ATOM 532 O O . ILE A 1 71 ? -6.615 -1.950 17.183 1.00 96.75 71 ILE A O 1
ATOM 536 N N . ASP A 1 72 ? -4.456 -1.540 16.727 1.00 96.69 72 ASP A N 1
ATOM 537 C CA . ASP A 1 72 ? -3.989 -1.841 18.077 1.00 96.69 72 ASP A CA 1
ATOM 538 C C . ASP A 1 72 ? -4.507 -0.814 19.089 1.00 96.69 72 ASP A C 1
ATOM 540 O O . ASP A 1 72 ? -5.015 -1.197 20.147 1.00 96.69 72 ASP A O 1
ATOM 544 N N . ALA A 1 73 ? -4.511 0.473 18.735 1.00 94.50 73 ALA A N 1
ATOM 545 C CA . ALA A 1 73 ? -5.128 1.518 19.546 1.00 94.50 73 ALA A CA 1
ATOM 546 C C . ALA A 1 73 ? -6.637 1.286 19.733 1.00 94.50 73 ALA A C 1
ATOM 548 O O . ALA A 1 73 ? -7.156 1.422 20.844 1.00 94.50 73 ALA A O 1
ATOM 549 N N . TYR A 1 74 ? -7.354 0.894 18.673 1.00 93.56 74 TYR A N 1
ATOM 550 C CA . TYR A 1 74 ? -8.775 0.558 18.766 1.00 93.56 74 TYR A CA 1
ATOM 551 C C . TYR A 1 74 ? -9.015 -0.602 19.738 1.00 93.56 74 TYR A C 1
ATOM 553 O O . TYR A 1 74 ? -9.841 -0.467 20.640 1.00 93.56 74 TYR A O 1
ATOM 561 N N . ARG A 1 75 ? -8.242 -1.690 19.620 1.00 93.94 75 ARG A N 1
ATOM 562 C CA . ARG A 1 75 ? -8.327 -2.859 20.510 1.00 93.94 75 ARG A CA 1
ATOM 563 C C . ARG A 1 75 ? -8.094 -2.494 21.974 1.00 93.94 75 ARG A C 1
ATOM 565 O O . ARG A 1 75 ? -8.858 -2.932 22.833 1.00 93.94 75 ARG A O 1
ATOM 572 N N . GLN A 1 76 ? -7.072 -1.686 22.261 1.00 93.38 76 GLN A N 1
ATOM 573 C CA . GLN A 1 76 ? -6.758 -1.248 23.625 1.00 93.38 76 GLN A CA 1
ATOM 574 C C . GLN A 1 76 ? -7.891 -0.429 24.250 1.00 93.38 76 GLN A C 1
ATOM 576 O O . GLN A 1 76 ? -8.241 -0.649 25.414 1.00 93.38 76 GLN A O 1
ATOM 581 N N . VAL A 1 77 ? -8.491 0.482 23.478 1.00 92.06 77 VAL A N 1
ATOM 582 C CA . VAL A 1 77 ? -9.625 1.291 23.943 1.00 92.06 77 VAL A CA 1
ATOM 583 C C . VAL A 1 77 ? -10.833 0.403 24.213 1.00 92.06 77 VAL A C 1
ATOM 585 O O . VAL A 1 77 ? -11.365 0.441 25.319 1.00 92.06 77 VAL A O 1
ATOM 588 N N . THR A 1 78 ? -11.200 -0.474 23.276 1.00 90.81 78 THR A N 1
ATOM 589 C CA . THR A 1 78 ? -12.352 -1.369 23.466 1.00 90.81 78 THR A CA 1
ATOM 590 C C . THR A 1 78 ? -12.166 -2.323 24.648 1.00 90.81 78 THR A C 1
ATOM 592 O O . THR A 1 78 ? -13.085 -2.513 25.438 1.00 90.81 78 THR A O 1
ATOM 595 N N . ALA A 1 79 ? -10.958 -2.863 24.846 1.00 90.00 79 ALA A N 1
ATOM 596 C CA . ALA A 1 79 ? -10.664 -3.728 25.988 1.00 90.00 79 ALA A CA 1
ATOM 597 C C . ALA A 1 79 ? -10.757 -2.972 27.326 1.00 90.00 79 ALA A C 1
ATOM 599 O O . ALA A 1 79 ? -11.242 -3.517 28.321 1.00 90.00 79 ALA A O 1
ATOM 600 N N . SER A 1 80 ? -10.320 -1.710 27.351 1.00 87.50 80 SER A N 1
ATOM 601 C CA . SER A 1 80 ? -10.438 -0.834 28.523 1.00 87.50 80 SER A CA 1
ATOM 602 C C . SER A 1 80 ? -11.900 -0.511 28.851 1.00 87.50 80 SER A C 1
ATOM 604 O O . SER A 1 80 ? -12.294 -0.553 30.019 1.00 87.50 80 SER A O 1
ATOM 606 N N . GLU A 1 81 ? -12.721 -0.240 27.835 1.00 85.94 81 GLU A N 1
ATOM 607 C CA . GLU A 1 81 ? -14.158 0.019 27.986 1.00 85.94 81 GLU A CA 1
ATOM 608 C C . GLU A 1 81 ? -14.918 -1.214 28.497 1.00 85.94 81 GLU A C 1
ATOM 610 O O . GLU A 1 81 ? -15.750 -1.098 29.405 1.00 85.94 81 GLU A O 1
ATOM 615 N N . ASP A 1 82 ? -14.594 -2.405 27.988 1.00 82.38 82 ASP A N 1
ATOM 616 C CA . ASP A 1 82 ? -15.153 -3.673 28.467 1.00 82.38 82 ASP A CA 1
ATOM 617 C C . ASP A 1 82 ? -14.782 -3.946 29.931 1.00 82.38 82 ASP A C 1
ATOM 619 O O . ASP A 1 82 ? -15.631 -4.340 30.742 1.00 82.38 82 ASP A O 1
ATOM 623 N N . ALA A 1 83 ? -13.520 -3.708 30.302 1.00 83.62 83 ALA A N 1
ATOM 624 C CA . ALA A 1 83 ? -13.051 -3.871 31.674 1.00 83.62 83 ALA A CA 1
ATOM 625 C C . ALA A 1 83 ? -13.758 -2.901 32.636 1.00 83.62 83 ALA A C 1
ATOM 627 O O . ALA A 1 83 ? -14.236 -3.321 33.696 1.00 83.62 83 ALA A O 1
ATOM 628 N N . ALA A 1 84 ? -13.892 -1.628 32.251 1.00 82.12 84 ALA A N 1
ATOM 629 C CA . ALA A 1 84 ? -14.615 -0.624 33.027 1.00 82.12 84 ALA A CA 1
ATOM 630 C C . ALA A 1 84 ? -16.102 -0.984 33.179 1.00 82.12 84 ALA A C 1
ATOM 632 O O . ALA A 1 84 ? -16.657 -0.914 34.279 1.00 82.12 84 ALA A O 1
ATOM 633 N N . SER A 1 85 ? -16.737 -1.445 32.100 1.00 78.88 85 SER A N 1
ATOM 634 C CA . SER A 1 85 ? -18.136 -1.886 32.105 1.00 78.88 85 SER A CA 1
ATOM 635 C C . SER A 1 85 ? -18.353 -3.090 33.024 1.00 78.88 85 SER A C 1
ATOM 637 O O . SER A 1 85 ? -19.324 -3.131 33.783 1.00 78.88 85 SER A O 1
ATOM 639 N N . ARG A 1 86 ? -17.422 -4.053 33.029 1.00 75.94 86 ARG A N 1
ATOM 640 C CA . ARG A 1 86 ? -17.457 -5.208 33.937 1.00 75.94 86 ARG A CA 1
ATOM 641 C C . ARG A 1 86 ? -17.270 -4.802 35.398 1.00 75.94 86 ARG A C 1
ATOM 643 O O . ARG A 1 86 ? -17.984 -5.327 36.247 1.00 75.94 86 ARG A O 1
ATOM 650 N N . ALA A 1 87 ? -16.357 -3.877 35.690 1.00 77.69 87 ALA A N 1
ATOM 651 C CA . ALA A 1 87 ? -16.132 -3.376 37.047 1.00 77.69 87 ALA A CA 1
ATOM 652 C C . ALA A 1 87 ? -17.342 -2.602 37.599 1.00 77.69 87 ALA A C 1
ATOM 654 O O . ALA A 1 87 ? -17.627 -2.663 38.792 1.00 77.69 87 ALA A O 1
ATOM 655 N N . ARG A 1 88 ? -18.080 -1.899 36.729 1.00 75.69 88 ARG A N 1
ATOM 656 C CA . ARG A 1 88 ? -19.269 -1.117 37.102 1.00 75.69 88 ARG A CA 1
ATOM 657 C C . ARG A 1 88 ? -20.535 -1.962 37.255 1.00 75.69 88 ARG A C 1
ATOM 659 O O . ARG A 1 88 ? -21.514 -1.488 37.828 1.00 75.69 88 ARG A O 1
ATOM 666 N N . ARG A 1 89 ? -20.542 -3.201 36.750 1.00 68.38 89 ARG A N 1
ATOM 667 C CA . ARG A 1 89 ? -21.684 -4.112 36.872 1.00 68.38 89 ARG A CA 1
ATOM 668 C C . ARG A 1 89 ? -21.790 -4.573 38.334 1.00 68.38 89 ARG A C 1
ATOM 670 O O . ARG A 1 89 ? -20.867 -5.233 38.811 1.00 68.38 89 ARG A O 1
ATOM 677 N N . PRO A 1 90 ? -22.881 -4.258 39.060 1.00 62.75 90 PRO A N 1
ATOM 678 C CA . PRO A 1 90 ? -23.033 -4.713 40.434 1.00 62.75 90 PRO A CA 1
ATOM 679 C C . PRO A 1 90 ? -22.995 -6.240 40.444 1.00 62.75 90 PRO A C 1
ATOM 681 O O . PRO A 1 90 ? -23.756 -6.904 39.735 1.00 62.75 90 PRO A O 1
ATOM 684 N N . ARG A 1 91 ? -22.060 -6.802 41.214 1.00 62.91 91 ARG A N 1
ATOM 685 C CA . ARG A 1 91 ? -21.966 -8.244 41.426 1.00 62.91 91 ARG A CA 1
ATOM 686 C C . ARG A 1 91 ? -23.263 -8.662 42.107 1.00 62.91 91 ARG A C 1
ATOM 688 O O . ARG A 1 91 ? -23.478 -8.313 43.264 1.00 62.91 91 ARG A O 1
ATOM 695 N N . ALA A 1 92 ? -24.140 -9.350 41.376 1.00 60.53 92 ALA A N 1
ATOM 696 C CA . ALA A 1 92 ? -25.336 -9.937 41.957 1.00 60.53 92 ALA A CA 1
ATOM 697 C C . ALA A 1 92 ? -24.879 -10.876 43.079 1.00 60.53 92 ALA A C 1
ATOM 699 O O . ALA A 1 92 ? -24.255 -11.907 42.824 1.00 60.53 92 ALA A O 1
ATOM 700 N N . VAL A 1 93 ? -25.106 -10.460 44.323 1.00 66.12 93 VAL A N 1
ATOM 701 C CA . VAL A 1 93 ? -24.921 -11.318 45.489 1.00 66.12 93 VAL A CA 1
ATOM 702 C C . VAL A 1 93 ? -25.936 -12.450 45.322 1.00 66.12 93 VAL A C 1
ATOM 704 O O . VAL A 1 93 ? -27.121 -12.150 45.149 1.00 66.12 93 VAL A O 1
ATOM 707 N N . PRO A 1 94 ? -25.517 -13.729 45.306 1.00 64.19 94 PRO A N 1
ATOM 708 C CA . PRO A 1 94 ? -26.466 -14.831 45.276 1.00 64.19 94 PRO A CA 1
ATOM 709 C C . PRO A 1 94 ? -27.397 -14.675 46.477 1.00 64.19 94 PRO A C 1
ATOM 711 O O . PRO A 1 94 ? -26.922 -14.545 47.606 1.00 64.19 94 PRO A O 1
ATOM 714 N N . ALA A 1 95 ? -28.707 -14.630 46.234 1.00 60.31 95 ALA A N 1
ATOM 715 C CA . ALA A 1 95 ? -29.678 -14.576 47.316 1.00 60.31 95 ALA A CA 1
ATOM 716 C C . ALA A 1 95 ? -29.446 -15.783 48.246 1.00 60.31 95 ALA A C 1
ATOM 718 O O . ALA A 1 95 ? -29.271 -16.898 47.740 1.00 60.31 95 ALA A O 1
ATOM 719 N N . PRO A 1 96 ? -29.406 -15.592 49.579 1.00 63.19 96 PRO A N 1
ATOM 720 C CA . PRO A 1 96 ? -29.305 -16.713 50.500 1.00 63.19 96 PRO A CA 1
ATOM 721 C C . PRO A 1 96 ? -30.477 -17.663 50.237 1.00 63.19 96 PRO A C 1
ATOM 723 O O . PRO A 1 96 ? -31.623 -17.227 50.102 1.00 63.19 96 PRO A O 1
ATOM 726 N N . ALA A 1 97 ? -30.169 -18.953 50.094 1.00 63.78 97 ALA A N 1
ATOM 727 C CA . ALA A 1 97 ? -31.165 -19.978 49.818 1.00 63.78 97 ALA A CA 1
ATOM 728 C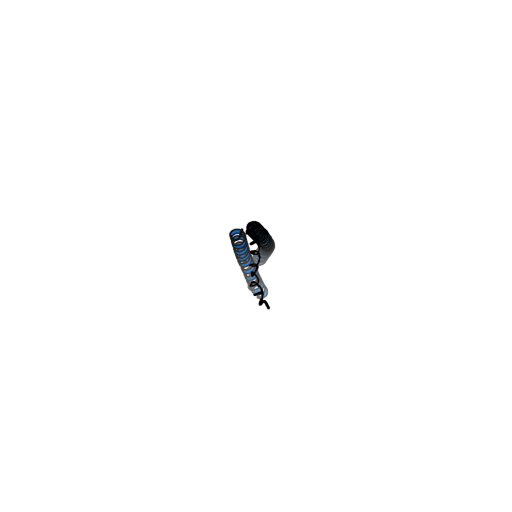 C . ALA A 1 97 ? -32.279 -19.925 50.879 1.00 63.78 97 ALA A C 1
ATOM 730 O O . ALA A 1 97 ? -31.973 -19.752 52.063 1.00 63.78 97 ALA A O 1
ATOM 731 N N . PRO A 1 98 ? -33.560 -20.065 50.493 1.00 58.44 98 PRO A N 1
ATOM 732 C CA . PRO A 1 98 ? -34.642 -20.078 51.460 1.00 58.44 98 PRO A CA 1
ATOM 733 C C . PRO A 1 98 ? -34.441 -21.263 52.407 1.00 58.44 98 PRO A C 1
ATOM 735 O O . PRO A 1 98 ? -34.434 -22.420 51.984 1.00 58.44 98 PRO A O 1
ATOM 738 N N . THR A 1 99 ? -34.264 -20.968 53.695 1.00 60.25 9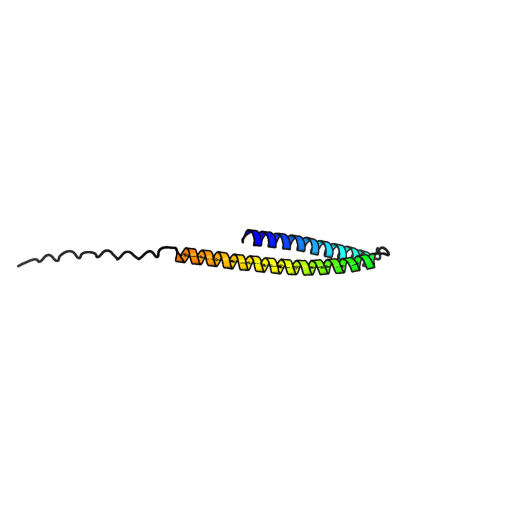9 THR A N 1
ATOM 739 C CA . THR A 1 99 ? -34.310 -21.968 54.760 1.00 60.25 99 THR A CA 1
ATOM 740 C C . THR A 1 99 ? -35.695 -22.598 54.735 1.00 60.25 99 THR A C 1
ATOM 742 O O . THR A 1 99 ? -36.673 -21.999 55.180 1.00 60.25 99 THR A O 1
ATOM 745 N N . ILE A 1 100 ? -35.787 -23.808 54.187 1.00 61.66 100 ILE A N 1
ATOM 746 C CA . ILE A 1 100 ? -36.982 -24.638 54.292 1.00 61.66 100 ILE A CA 1
ATOM 747 C C . ILE A 1 100 ? -37.144 -24.960 55.779 1.00 61.66 100 ILE A C 1
ATOM 749 O O . ILE A 1 100 ? -36.365 -25.725 56.352 1.00 61.66 100 ILE A O 1
ATOM 753 N N . ALA A 1 101 ? -38.130 -24.333 56.420 1.00 60.94 101 ALA A N 1
ATOM 754 C CA . ALA A 1 101 ? -38.532 -24.676 57.772 1.00 60.94 101 ALA A CA 1
ATOM 755 C C . ALA A 1 101 ? -38.991 -26.140 57.774 1.00 60.94 101 ALA A C 1
ATOM 757 O O . ALA A 1 101 ? -39.958 -26.503 57.103 1.00 60.94 101 ALA A O 1
ATOM 758 N N . GLN A 1 102 ? -38.253 -26.991 58.488 1.00 61.16 102 GLN A N 1
ATOM 759 C CA . GLN A 1 102 ? -38.617 -28.394 58.659 1.00 61.16 102 GLN A CA 1
ATOM 760 C C . GLN A 1 102 ? -39.983 -28.473 59.359 1.00 61.16 102 GLN A C 1
ATOM 762 O O . GLN A 1 102 ? -40.179 -27.789 60.369 1.00 61.16 102 GLN A O 1
ATOM 767 N N . PRO A 1 103 ? -40.934 -29.283 58.860 1.00 50.81 103 PRO A N 1
ATOM 768 C CA . PRO A 1 103 ? -42.228 -29.425 59.505 1.00 50.81 103 PRO A CA 1
ATOM 769 C C . PRO A 1 103 ? -42.045 -30.057 60.887 1.00 50.81 103 PRO A C 1
ATOM 771 O O . PRO A 1 103 ? -41.305 -31.028 61.061 1.00 50.81 103 PRO A O 1
ATOM 774 N N . ALA A 1 104 ? -42.715 -29.465 61.876 1.00 56.09 104 ALA A N 1
ATOM 775 C CA . ALA A 1 104 ? -42.682 -29.886 63.266 1.00 56.09 104 ALA A CA 1
ATOM 776 C C . ALA A 1 104 ? -42.997 -31.384 63.388 1.00 56.09 104 ALA A C 1
ATOM 778 O O . ALA A 1 104 ? -44.038 -31.857 62.924 1.00 56.09 104 ALA A O 1
ATOM 779 N N . ARG A 1 105 ? -42.098 -32.137 64.036 1.00 57.06 105 ARG A N 1
ATOM 780 C CA . ARG A 1 105 ? -42.381 -33.516 64.436 1.00 57.06 105 ARG A CA 1
ATOM 781 C C . ARG A 1 105 ? -43.574 -33.496 65.385 1.00 57.06 105 ARG A C 1
ATOM 783 O O . ARG A 1 105 ? -43.483 -32.989 66.499 1.00 57.06 105 ARG A O 1
ATOM 790 N N . VAL A 1 106 ? -44.679 -34.071 64.927 1.00 51.91 106 VAL A N 1
ATOM 791 C CA . VAL A 1 106 ? -45.851 -34.369 65.747 1.00 51.91 106 VAL A CA 1
ATOM 792 C C . VAL A 1 106 ? -45.415 -35.349 66.834 1.00 51.91 106 VAL A C 1
ATOM 794 O O . VAL A 1 106 ? -45.133 -36.515 66.558 1.00 51.91 106 VAL A O 1
ATOM 797 N N . ALA A 1 107 ? -45.338 -34.865 68.072 1.00 57.59 107 ALA A N 1
ATOM 798 C CA . ALA A 1 107 ? -45.238 -35.716 69.244 1.00 57.59 107 ALA A CA 1
ATOM 799 C C . ALA A 1 107 ? -46.557 -36.488 69.374 1.00 57.59 107 ALA A C 1
ATOM 801 O O . ALA A 1 107 ? -47.593 -35.929 69.735 1.00 57.59 107 ALA A O 1
ATOM 802 N N . ARG A 1 108 ? -46.531 -37.775 69.027 1.00 44.81 108 ARG A N 1
ATOM 803 C CA . ARG A 1 108 ? -47.636 -38.697 69.283 1.00 44.81 108 ARG A CA 1
ATOM 804 C C . ARG A 1 108 ? -47.384 -39.325 70.651 1.00 44.81 108 ARG A C 1
ATOM 806 O O . ARG A 1 108 ? -46.505 -40.168 70.785 1.00 44.81 108 ARG A O 1
ATOM 813 N N . GLY A 1 109 ? -48.106 -38.855 71.664 1.00 53.12 109 GLY A N 1
ATOM 814 C CA . GLY A 1 109 ? -48.112 -39.484 72.981 1.00 53.12 109 GLY A CA 1
ATOM 815 C C . GLY A 1 109 ? -48.846 -40.824 72.958 1.00 53.12 109 GLY A C 1
ATOM 816 O O . GLY A 1 109 ? -49.891 -40.932 72.315 1.00 53.12 109 GLY A O 1
ATOM 817 N N . ARG A 1 110 ? -48.307 -41.825 73.655 1.00 49.41 110 ARG A N 1
ATOM 818 C CA . ARG A 1 110 ? -48.891 -42.428 74.864 1.00 49.41 110 ARG A CA 1
ATOM 819 C C . ARG A 1 110 ? -47.908 -43.415 75.479 1.00 49.41 110 ARG A C 1
ATOM 821 O O . ARG A 1 110 ? -47.224 -44.102 74.692 1.00 49.41 110 ARG A O 1
#